Protein AF-A0A371FVZ0-F1 (afdb_monomer_lite)

Secondary structure (DSSP, 8-state):
----TTTHHHHHHHHHHTTS-GGGSSS--TTS-HHHHHHHHHHHHHHHHHTS-HHHHHHHTT--SHHHHHHHHHHHHHHHT-

Foldseek 3Di:
DDDPPPPVVVVVVVVVVVVPLCLQPPDDDPVDDPVRSLVSLQVLLVVVLVVDDPVLNVVQVPPSRNNVSVVSVVVVVVVVVD

Sequence (82 aa):
MQDQGLGSDRLLERTNQKMHLPVFDAQNPEFMSNEEWDFEHQQVCGFIQLSMDDNVYNHIACEIHAMTLWEKIESLYASKCG

Structure (mmCIF, N/CA/C/O backbone):
data_AF-A0A371FVZ0-F1
#
_entry.id   AF-A0A371FVZ0-F1
#
loop_
_atom_site.group_PDB
_atom_site.id
_atom_site.type_symbol
_atom_site.label_atom_id
_atom_site.label_alt_id
_atom_site.label_comp_id
_atom_site.label_asym_id
_atom_site.label_entity_id
_atom_site.label_seq_id
_atom_site.pdbx_PDB_ins_code
_atom_site.Cartn_x
_atom_site.Cartn_y
_atom_site.Cartn_z
_atom_site.occupancy
_atom_site.B_iso_or_equiv
_atom_site.auth_seq_id
_atom_site.auth_comp_id
_atom_site.auth_asym_id
_atom_site.auth_atom_id
_atom_site.pdbx_PDB_model_num
ATOM 1 N N . MET A 1 1 ? -46.606 -2.046 18.687 1.00 42.31 1 MET A N 1
ATOM 2 C CA . MET A 1 1 ? -45.771 -2.807 17.736 1.00 42.31 1 MET A CA 1
ATOM 3 C C . MET A 1 1 ? -44.466 -2.049 17.607 1.00 42.31 1 MET A C 1
ATOM 5 O O . MET A 1 1 ? -44.498 -0.915 17.156 1.00 42.31 1 MET A O 1
ATOM 9 N N . GLN A 1 2 ? -43.377 -2.591 18.151 1.00 43.06 2 GLN A N 1
ATOM 10 C CA . GLN A 1 2 ? -42.047 -1.989 18.042 1.00 43.06 2 GLN A CA 1
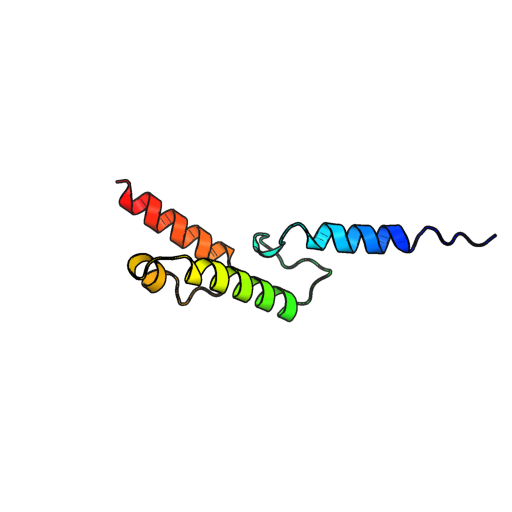ATOM 11 C C . GLN A 1 2 ? -41.384 -2.575 16.798 1.00 43.06 2 GLN A C 1
ATOM 13 O O . GLN A 1 2 ? -41.279 -3.794 16.674 1.00 43.06 2 GLN A O 1
ATOM 18 N N . ASP A 1 3 ? -41.036 -1.692 15.868 1.00 49.56 3 ASP A N 1
ATOM 19 C CA . ASP A 1 3 ? -40.304 -1.991 14.645 1.00 49.56 3 ASP A CA 1
ATOM 20 C C . ASP A 1 3 ? -38.893 -2.499 14.990 1.00 49.56 3 ASP A C 1
ATOM 22 O O . ASP A 1 3 ? -38.123 -1.808 15.656 1.00 49.56 3 ASP A O 1
ATOM 26 N N . GLN A 1 4 ? -38.581 -3.733 14.585 1.00 53.72 4 GLN A N 1
ATOM 27 C CA . GLN A 1 4 ? -37.263 -4.361 14.751 1.00 53.72 4 GLN A CA 1
ATOM 28 C C . GLN A 1 4 ? -36.436 -4.343 13.446 1.00 53.72 4 GLN A C 1
ATOM 30 O O . GLN A 1 4 ? -35.378 -4.964 13.391 1.00 53.72 4 GLN A O 1
ATOM 35 N N . GLY A 1 5 ? -36.873 -3.630 12.397 1.00 55.16 5 GLY A N 1
ATOM 36 C CA . GLY A 1 5 ? -36.232 -3.667 11.074 1.00 55.16 5 GLY A CA 1
ATOM 37 C C . GLY A 1 5 ? -34.907 -2.901 10.941 1.00 55.16 5 GLY A C 1
ATOM 38 O O . GLY A 1 5 ? -34.085 -3.235 10.096 1.00 55.16 5 GLY A O 1
ATOM 39 N N . LEU A 1 6 ? -34.637 -1.911 11.798 1.00 56.22 6 LEU A N 1
ATOM 40 C CA . LEU A 1 6 ? -33.521 -0.961 11.618 1.00 56.22 6 LEU A CA 1
ATOM 41 C C . LEU A 1 6 ? -32.114 -1.468 12.022 1.00 56.22 6 LEU A C 1
ATOM 43 O O . LEU A 1 6 ? -31.135 -0.713 11.959 1.00 56.22 6 LEU A O 1
ATOM 47 N N . GLY A 1 7 ? -31.997 -2.694 12.539 1.00 61.22 7 GLY A N 1
ATOM 48 C CA . GLY A 1 7 ? -30.723 -3.272 12.996 1.00 61.22 7 GLY A CA 1
ATOM 49 C C . GLY A 1 7 ? -29.976 -4.035 11.901 1.00 61.22 7 GLY A C 1
ATOM 50 O O . GLY A 1 7 ? -28.752 -3.949 11.809 1.00 61.22 7 GLY A O 1
ATOM 51 N N . SER A 1 8 ? -30.721 -4.746 11.055 1.00 56.03 8 SER A N 1
ATOM 52 C CA . SER A 1 8 ? -30.174 -5.612 10.011 1.00 56.03 8 SER A CA 1
ATOM 53 C C . SER A 1 8 ? -29.599 -4.817 8.843 1.00 56.03 8 SER A C 1
ATOM 55 O O . SER A 1 8 ? -28.506 -5.148 8.401 1.00 56.03 8 SER A O 1
ATOM 57 N N . ASP A 1 9 ? -30.246 -3.725 8.425 1.00 64.00 9 ASP A N 1
ATOM 58 C CA . ASP A 1 9 ? -29.740 -2.850 7.353 1.00 64.00 9 ASP A CA 1
ATOM 59 C C . ASP A 1 9 ? -28.396 -2.205 7.715 1.00 64.00 9 ASP A C 1
ATOM 61 O O . ASP A 1 9 ? -27.468 -2.216 6.915 1.00 64.00 9 ASP A O 1
ATOM 65 N N . ARG A 1 10 ? -28.223 -1.739 8.961 1.00 62.12 10 ARG A N 1
ATOM 66 C CA . ARG A 1 10 ? -26.939 -1.179 9.430 1.00 62.12 10 ARG A CA 1
ATOM 67 C C . ARG A 1 10 ? -25.817 -2.212 9.509 1.00 62.12 10 ARG A C 1
ATOM 69 O O . ARG A 1 10 ? -24.654 -1.868 9.311 1.00 62.12 10 ARG A O 1
ATOM 76 N N . LEU A 1 11 ? -26.141 -3.464 9.828 1.00 61.25 11 LEU A N 1
ATOM 77 C CA . LEU A 1 11 ? -25.171 -4.560 9.803 1.00 61.25 11 LEU A CA 1
ATOM 78 C C . LEU A 1 11 ? -24.825 -4.958 8.365 1.00 61.25 11 LEU A C 1
ATOM 80 O O . LEU A 1 11 ? -23.652 -5.176 8.077 1.00 61.25 11 LEU A O 1
ATOM 84 N N . LEU A 1 12 ? -25.819 -4.995 7.474 1.00 61.75 12 LEU A N 1
ATOM 85 C CA . LEU A 1 12 ? -25.645 -5.329 6.062 1.00 61.75 12 LEU A CA 1
ATOM 86 C C . LEU A 1 12 ? -24.828 -4.261 5.317 1.00 61.75 12 LEU A C 1
ATOM 88 O O . LEU A 1 12 ? -23.955 -4.601 4.516 1.00 61.75 12 LEU A O 1
ATOM 92 N N . GLU A 1 13 ? -25.058 -2.978 5.614 1.00 61.81 13 GLU A N 1
ATOM 93 C CA . GLU A 1 13 ? -24.241 -1.872 5.104 1.00 61.81 13 GLU A CA 1
ATOM 94 C C . GLU A 1 13 ? -22.806 -1.934 5.634 1.00 61.81 13 GLU A C 1
ATOM 96 O O . GLU A 1 13 ? -21.867 -1.835 4.846 1.00 61.81 13 GLU A O 1
ATOM 101 N N . ARG A 1 14 ? -22.611 -2.209 6.934 1.00 62.72 14 ARG A N 1
ATOM 102 C CA . ARG A 1 14 ? -21.269 -2.439 7.502 1.00 62.72 14 ARG A CA 1
ATOM 103 C C . ARG A 1 14 ? -20.542 -3.601 6.831 1.00 62.72 14 ARG A C 1
ATOM 105 O O . ARG A 1 14 ? -19.331 -3.534 6.649 1.00 62.72 14 ARG A O 1
ATOM 112 N N . THR A 1 15 ? -21.243 -4.679 6.477 1.00 58.62 15 THR A N 1
ATOM 113 C CA . THR A 1 15 ? -20.623 -5.809 5.769 1.00 58.62 15 THR A CA 1
ATOM 114 C C . THR A 1 15 ? -20.326 -5.499 4.305 1.00 58.62 15 THR A C 1
ATOM 116 O O . THR A 1 15 ? -19.279 -5.912 3.823 1.00 58.62 15 THR A O 1
ATOM 119 N N . ASN A 1 16 ? -21.180 -4.734 3.614 1.00 60.31 16 ASN A N 1
ATOM 120 C CA . ASN A 1 16 ? -20.926 -4.307 2.232 1.00 60.31 16 ASN A CA 1
ATOM 121 C C . ASN A 1 16 ? -19.745 -3.330 2.135 1.00 60.31 16 ASN A C 1
ATOM 123 O O . ASN A 1 16 ? -18.936 -3.448 1.220 1.00 60.31 16 ASN A O 1
ATOM 127 N N . GLN A 1 17 ? -19.584 -2.425 3.106 1.00 59.25 17 GLN A N 1
ATOM 128 C CA . GLN A 1 17 ? -18.422 -1.528 3.180 1.00 59.25 17 GLN A CA 1
ATOM 129 C C . GLN A 1 17 ? -17.099 -2.278 3.387 1.00 59.25 17 GLN A C 1
ATOM 131 O O . GLN A 1 17 ? -16.067 -1.815 2.925 1.00 59.25 17 GLN A O 1
ATOM 136 N N . LYS A 1 18 ? -17.118 -3.458 4.019 1.00 58.38 18 LYS A N 1
ATOM 137 C CA . LYS A 1 18 ? -15.924 -4.308 4.170 1.00 58.38 18 LYS A CA 1
ATOM 138 C C . LYS A 1 18 ? -15.540 -5.077 2.899 1.00 58.38 18 LYS A C 1
ATOM 140 O O . LYS A 1 18 ? -14.466 -5.667 2.869 1.00 58.38 18 LYS A O 1
ATOM 145 N N . MET A 1 19 ? -16.403 -5.123 1.878 1.00 57.06 19 MET A N 1
ATOM 146 C CA . MET A 1 19 ? -16.138 -5.868 0.634 1.00 57.06 19 MET A CA 1
ATOM 147 C C . MET A 1 19 ? -15.396 -5.038 -0.420 1.00 57.06 19 MET A C 1
ATOM 149 O O . MET A 1 19 ? -14.688 -5.610 -1.247 1.00 57.06 19 MET A O 1
ATOM 153 N N . HIS A 1 20 ? -15.507 -3.709 -0.380 1.00 60.50 20 HIS A N 1
ATOM 154 C CA . HIS A 1 20 ? -14.559 -2.827 -1.055 1.00 60.50 20 HIS A CA 1
ATOM 155 C C . HIS A 1 20 ? -13.392 -2.611 -0.098 1.00 60.50 20 HIS A C 1
ATOM 157 O O . HIS A 1 20 ? -13.584 -1.980 0.931 1.00 60.50 20 HIS A O 1
ATOM 163 N N . LEU A 1 21 ? -12.215 -3.171 -0.402 1.00 63.25 21 LEU A N 1
ATOM 164 C CA . LEU A 1 21 ? -10.997 -2.925 0.375 1.00 63.25 21 LEU A CA 1
ATOM 165 C C . LEU A 1 21 ? -10.754 -1.411 0.406 1.00 63.25 21 LEU A C 1
ATOM 167 O O . LEU A 1 21 ? -10.367 -0.855 -0.625 1.00 63.25 21 LEU A O 1
ATOM 171 N N . PRO A 1 22 ? -10.964 -0.742 1.552 1.00 67.81 22 PRO A N 1
ATOM 172 C CA . PRO A 1 22 ? -10.850 0.704 1.614 1.00 67.81 22 PRO A CA 1
ATOM 173 C C . PRO A 1 22 ? -9.377 1.127 1.564 1.00 67.81 22 PRO A C 1
ATOM 175 O O . PRO A 1 22 ? -9.089 2.290 1.404 1.00 67.81 22 PRO A O 1
ATOM 178 N N . VAL A 1 23 ? -8.432 0.183 1.605 1.00 73.62 23 VAL A N 1
ATOM 179 C CA . VAL A 1 23 ? -6.971 0.371 1.605 1.00 73.62 23 VAL A CA 1
ATOM 180 C C . VAL A 1 23 ? -6.405 1.230 0.454 1.00 73.62 23 VAL A C 1
ATOM 182 O O . VAL A 1 23 ? -5.273 1.698 0.531 1.00 73.62 23 VAL A O 1
ATOM 185 N N . PHE A 1 24 ? -7.163 1.429 -0.627 1.00 73.75 24 PHE A N 1
ATOM 186 C CA . PHE A 1 24 ? -6.783 2.329 -1.725 1.00 73.75 24 PHE A CA 1
ATOM 187 C C . PHE A 1 24 ? -7.491 3.691 -1.667 1.00 73.75 24 PHE A C 1
ATOM 189 O O . PHE A 1 24 ? -7.270 4.542 -2.525 1.00 73.75 24 PHE A O 1
ATOM 196 N N . ASP A 1 25 ? -8.326 3.934 -0.664 1.00 80.81 25 ASP A N 1
ATOM 197 C CA . ASP A 1 25 ? -8.868 5.255 -0.391 1.00 80.81 25 ASP A CA 1
ATOM 198 C C . ASP A 1 25 ? -7.803 6.129 0.281 1.00 80.81 25 ASP A C 1
ATOM 200 O O . ASP A 1 25 ? -6.967 5.675 1.061 1.00 80.81 25 ASP A O 1
ATOM 204 N N . ALA A 1 26 ? -7.843 7.430 -0.007 1.00 76.69 26 ALA A N 1
ATOM 205 C CA . ALA A 1 26 ? -6.871 8.389 0.520 1.00 76.69 26 ALA A CA 1
ATOM 206 C C . ALA A 1 26 ? -7.009 8.645 2.034 1.00 76.69 26 ALA A C 1
ATOM 208 O O . ALA A 1 26 ? -6.169 9.326 2.621 1.00 76.69 26 ALA A O 1
ATOM 209 N N . GLN A 1 27 ? -8.097 8.184 2.652 1.00 81.81 27 GLN A N 1
ATOM 210 C CA . GLN A 1 27 ? -8.440 8.445 4.046 1.00 81.81 27 GLN A CA 1
ATOM 211 C C . GLN A 1 27 ? -8.983 7.169 4.687 1.00 81.81 27 GLN A C 1
ATOM 213 O O . GLN A 1 27 ? -9.801 6.475 4.083 1.00 81.81 27 GLN A O 1
ATOM 218 N N . ASN A 1 28 ? -8.580 6.921 5.934 1.00 84.00 28 ASN A N 1
ATOM 219 C CA . ASN A 1 28 ? -9.151 5.860 6.755 1.00 84.00 28 ASN A CA 1
ATOM 220 C C . ASN A 1 28 ? -10.669 6.096 6.950 1.00 84.00 28 ASN A C 1
ATOM 222 O O . ASN A 1 28 ? -11.057 7.200 7.354 1.00 84.00 28 ASN A O 1
ATOM 226 N N . PRO A 1 29 ? -11.541 5.106 6.685 1.00 83.81 29 PRO A N 1
ATOM 227 C CA . PRO A 1 29 ? -12.969 5.230 6.937 1.00 83.81 29 PRO A CA 1
ATOM 228 C C . PRO A 1 29 ? -13.307 5.454 8.415 1.00 83.81 29 PRO A C 1
ATOM 230 O O . PRO A 1 29 ? -12.732 4.837 9.305 1.00 83.81 29 PRO A O 1
ATOM 233 N N . GLU A 1 30 ? -14.352 6.242 8.684 1.00 82.75 30 GLU A N 1
ATOM 234 C CA . GLU A 1 30 ? -14.792 6.574 10.055 1.00 82.75 30 GLU A CA 1
ATOM 235 C C . GLU A 1 30 ? -15.173 5.355 10.918 1.00 82.75 30 GLU A C 1
ATOM 237 O O . GLU A 1 30 ? -15.247 5.448 12.143 1.00 82.75 30 GLU A O 1
ATOM 242 N N . PHE A 1 31 ? -15.460 4.213 10.292 1.00 82.00 31 PHE A N 1
ATOM 243 C CA . PHE A 1 31 ? -15.861 2.984 10.974 1.00 82.00 31 PHE A CA 1
ATOM 244 C C . PHE A 1 31 ? -14.692 2.057 11.337 1.00 82.00 31 PHE A C 1
ATOM 246 O O . PHE A 1 31 ? -14.945 1.007 11.930 1.00 82.00 31 PHE A O 1
ATOM 253 N N . MET A 1 32 ? -13.459 2.406 10.962 1.00 83.94 32 MET A N 1
ATOM 254 C CA . MET A 1 32 ? -12.259 1.594 11.160 1.00 83.94 32 MET A CA 1
ATOM 255 C C . MET A 1 32 ? -11.253 2.343 12.041 1.00 83.94 32 MET A C 1
ATOM 257 O O . MET A 1 32 ? -11.073 3.554 11.904 1.00 83.94 32 MET A O 1
ATOM 261 N N . SER A 1 33 ? -10.600 1.646 12.977 1.00 89.62 33 SER A N 1
ATOM 262 C CA . SER A 1 33 ? -9.532 2.278 13.761 1.00 89.62 33 SER A CA 1
ATOM 263 C C . SER A 1 33 ? -8.280 2.506 12.912 1.00 89.62 33 SER A C 1
ATOM 265 O O . SER A 1 33 ? -8.086 1.862 11.884 1.00 89.62 33 SER A O 1
ATOM 267 N N . ASN A 1 34 ? -7.397 3.407 13.347 1.00 89.75 34 ASN A N 1
ATOM 268 C CA . ASN A 1 34 ? -6.109 3.586 12.673 1.00 89.75 34 ASN A CA 1
ATOM 269 C C . ASN A 1 34 ? -5.251 2.313 12.741 1.00 89.75 34 ASN A C 1
ATOM 271 O O . ASN A 1 34 ? -4.579 2.000 11.768 1.00 89.75 34 ASN A O 1
ATOM 275 N N . GLU A 1 35 ? -5.295 1.548 13.841 1.00 91.75 35 GLU A N 1
ATOM 276 C CA . GLU A 1 35 ? -4.555 0.281 13.908 1.00 91.75 35 GLU A CA 1
ATOM 277 C C . GLU A 1 35 ? -5.114 -0.778 12.950 1.00 91.75 35 GLU A C 1
ATOM 279 O O . GLU A 1 35 ? -4.340 -1.494 12.320 1.00 91.75 35 GLU A O 1
ATOM 284 N N . GLU A 1 36 ? -6.443 -0.892 12.832 1.00 89.88 36 GLU A N 1
ATOM 285 C CA . GLU A 1 36 ? -7.080 -1.792 11.861 1.00 89.88 36 GLU A CA 1
ATOM 286 C C . GLU A 1 36 ? -6.721 -1.379 10.429 1.00 89.88 36 GLU A C 1
ATOM 288 O O . GLU A 1 36 ? -6.366 -2.222 9.610 1.00 89.88 36 GLU A O 1
ATOM 293 N N . TRP A 1 37 ? -6.735 -0.078 10.150 1.00 89.19 37 TRP A N 1
ATOM 294 C CA . TRP A 1 37 ? -6.353 0.486 8.861 1.00 89.19 37 TRP A CA 1
ATOM 295 C C . TRP A 1 37 ? -4.894 0.208 8.495 1.00 89.19 37 TRP A C 1
ATOM 297 O O . TRP A 1 37 ? -4.616 -0.269 7.392 1.00 89.19 37 TRP A O 1
ATOM 307 N N . ASP A 1 38 ? -3.966 0.449 9.423 1.00 90.44 38 ASP A N 1
ATOM 308 C CA . ASP A 1 38 ? -2.540 0.170 9.243 1.00 90.44 38 ASP A CA 1
ATOM 309 C C . ASP A 1 38 ? -2.291 -1.329 9.035 1.00 90.44 38 ASP A C 1
ATOM 311 O O . ASP A 1 38 ? -1.466 -1.721 8.205 1.00 90.44 38 ASP A O 1
ATOM 315 N N . PHE A 1 39 ? -3.027 -2.182 9.752 1.00 89.81 39 PHE A N 1
ATOM 316 C CA . PHE A 1 39 ? -2.954 -3.629 9.581 1.00 89.81 39 PHE A CA 1
ATOM 317 C C . PHE A 1 39 ? -3.415 -4.063 8.183 1.00 89.81 39 PHE A C 1
ATOM 319 O O . PHE A 1 39 ? -2.722 -4.843 7.532 1.00 89.81 39 PHE A O 1
ATOM 326 N N . GLU A 1 40 ? -4.532 -3.533 7.677 1.00 89.75 40 GLU A N 1
ATOM 327 C CA . GLU A 1 40 ? -4.997 -3.821 6.312 1.00 89.75 40 GLU A CA 1
ATOM 328 C C . GLU A 1 40 ? -3.975 -3.357 5.256 1.00 89.75 40 GLU A C 1
ATOM 330 O O . GLU A 1 40 ? -3.691 -4.089 4.302 1.00 89.75 40 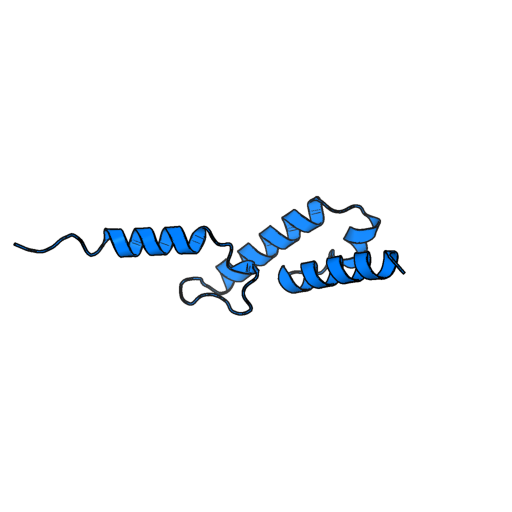GLU A O 1
ATOM 335 N N . HIS A 1 41 ? -3.346 -2.189 5.449 1.00 91.50 41 HIS A N 1
ATOM 336 C CA . HIS A 1 41 ? -2.270 -1.705 4.571 1.00 91.50 41 HIS A CA 1
ATOM 337 C C . HIS A 1 41 ? -1.084 -2.666 4.550 1.00 91.50 41 HIS A C 1
ATOM 339 O O . HIS A 1 41 ? -0.613 -3.040 3.475 1.00 91.50 41 HIS A O 1
ATOM 345 N N . GLN A 1 42 ? -0.635 -3.115 5.722 1.00 91.06 42 GLN A N 1
ATOM 346 C CA . GLN A 1 42 ? 0.452 -4.085 5.841 1.00 91.06 42 GLN A CA 1
ATOM 347 C C . GLN A 1 42 ? 0.102 -5.426 5.190 1.00 91.06 42 GLN A C 1
ATOM 349 O O . GLN A 1 42 ? 0.946 -6.006 4.507 1.00 91.06 42 GLN A O 1
ATOM 354 N N . GLN A 1 43 ? -1.133 -5.906 5.353 1.00 91.25 43 GLN A N 1
ATOM 355 C CA . GLN A 1 43 ? -1.603 -7.151 4.744 1.00 91.25 43 GLN A CA 1
ATOM 356 C C . GLN A 1 43 ? -1.584 -7.070 3.215 1.00 91.25 43 GLN A C 1
ATOM 358 O O . GLN A 1 43 ? -1.071 -7.976 2.555 1.00 91.25 43 GLN A O 1
ATOM 363 N N . VAL A 1 44 ? -2.088 -5.974 2.642 1.00 90.69 44 VAL A N 1
ATOM 364 C CA . VAL A 1 44 ? -2.081 -5.773 1.188 1.00 90.69 44 VAL A CA 1
ATOM 365 C C . VAL A 1 44 ? -0.662 -5.563 0.660 1.00 90.69 44 VAL A C 1
ATOM 367 O O . VAL A 1 44 ? -0.296 -6.192 -0.334 1.00 90.69 44 VAL A O 1
ATOM 370 N N . CYS A 1 45 ? 0.173 -4.774 1.343 1.00 92.25 45 CYS A N 1
ATOM 371 C CA . CYS A 1 45 ? 1.588 -4.633 0.995 1.00 92.25 45 CYS A CA 1
ATOM 372 C C . CYS A 1 45 ? 2.305 -5.985 1.000 1.00 92.25 45 CYS A C 1
ATOM 374 O O . CYS A 1 45 ? 2.954 -6.327 0.014 1.00 92.25 45 CYS A O 1
ATOM 376 N N . GLY A 1 46 ? 2.144 -6.778 2.062 1.00 92.75 46 GLY A N 1
ATOM 377 C CA . GLY A 1 46 ? 2.742 -8.106 2.173 1.00 92.75 46 GLY A CA 1
ATOM 378 C C . GLY A 1 46 ? 2.268 -9.044 1.064 1.00 92.75 46 GLY A C 1
ATOM 379 O O . GLY A 1 46 ? 3.083 -9.723 0.443 1.00 92.75 46 GLY A O 1
ATOM 380 N N . PHE A 1 47 ? 0.972 -9.038 0.743 1.00 91.38 47 PHE A N 1
ATOM 381 C CA . PHE A 1 47 ? 0.425 -9.836 -0.356 1.00 91.38 47 PHE A CA 1
ATOM 382 C C . PHE A 1 47 ? 1.031 -9.458 -1.716 1.00 91.38 47 PHE A C 1
ATOM 384 O O . PHE A 1 47 ? 1.423 -10.336 -2.491 1.00 91.38 47 PHE A O 1
ATOM 391 N N . ILE A 1 48 ? 1.145 -8.157 -2.002 1.00 90.81 48 ILE A N 1
ATOM 392 C CA . ILE A 1 48 ? 1.739 -7.686 -3.255 1.00 90.81 48 ILE A CA 1
ATOM 393 C C . ILE A 1 48 ? 3.229 -8.031 -3.290 1.00 90.81 48 ILE A C 1
ATOM 395 O O . ILE A 1 48 ? 3.690 -8.604 -4.271 1.00 90.81 48 ILE A O 1
ATOM 399 N N . GLN A 1 49 ? 3.969 -7.756 -2.216 1.00 92.88 49 GLN A N 1
ATOM 400 C CA . GLN A 1 49 ? 5.398 -8.056 -2.100 1.00 92.88 49 GLN A CA 1
ATOM 401 C C . GLN A 1 49 ? 5.707 -9.543 -2.308 1.00 92.88 49 GLN A C 1
ATOM 403 O O . GLN A 1 49 ? 6.653 -9.864 -3.020 1.00 92.88 49 GLN A O 1
ATOM 408 N N . LEU A 1 50 ? 4.889 -10.445 -1.753 1.00 92.94 50 LEU A N 1
ATOM 409 C CA . LEU A 1 50 ? 5.021 -11.895 -1.949 1.00 92.94 50 LEU A CA 1
ATOM 410 C C . LEU A 1 50 ? 4.822 -12.339 -3.404 1.00 92.94 50 LEU A C 1
ATOM 412 O O . LEU A 1 50 ? 5.274 -13.417 -3.781 1.00 92.94 50 LEU A O 1
ATOM 416 N N . SER A 1 51 ? 4.127 -11.534 -4.205 1.00 89.38 51 SER A N 1
ATOM 417 C CA . SER A 1 51 ? 3.808 -11.845 -5.599 1.00 89.38 51 SER A CA 1
ATOM 418 C C . SER A 1 51 ? 4.842 -11.296 -6.589 1.00 89.38 51 SER A C 1
ATOM 420 O O . SER A 1 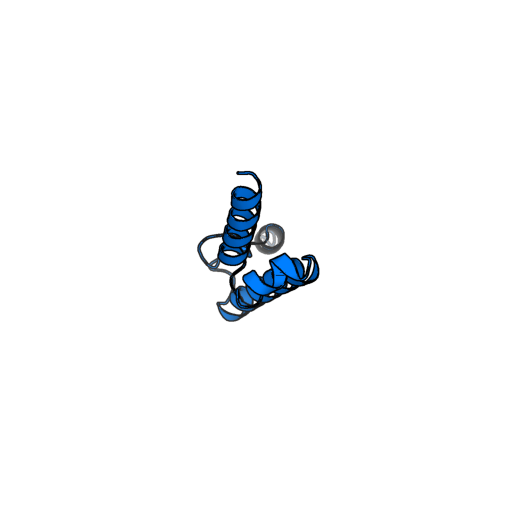51 ? 4.720 -11.549 -7.786 1.00 89.38 51 SER A O 1
ATOM 422 N N . MET A 1 52 ? 5.828 -10.523 -6.119 1.00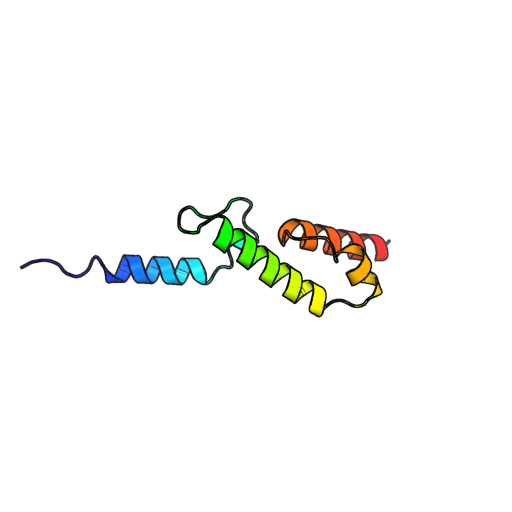 90.56 52 MET A N 1
ATOM 423 C CA . MET A 1 52 ? 6.802 -9.836 -6.969 1.00 90.56 52 MET A CA 1
ATOM 424 C C . MET A 1 52 ? 8.134 -10.581 -7.034 1.00 90.56 52 MET A C 1
ATOM 426 O O . MET A 1 52 ? 8.607 -11.131 -6.043 1.00 90.56 52 MET A O 1
ATOM 430 N N . ASP A 1 53 ? 8.777 -10.523 -8.199 1.00 92.19 53 ASP A N 1
ATOM 431 C CA . ASP A 1 53 ? 10.151 -10.991 -8.378 1.00 92.19 53 ASP A CA 1
ATOM 432 C C . ASP A 1 53 ? 11.141 -10.147 -7.553 1.00 92.19 53 ASP A C 1
ATOM 434 O O . ASP A 1 53 ? 10.930 -8.948 -7.335 1.00 92.19 53 ASP A O 1
ATOM 438 N N . ASP A 1 54 ? 12.287 -10.734 -7.185 1.00 92.38 54 ASP A N 1
ATOM 439 C CA . ASP A 1 54 ? 13.344 -10.086 -6.385 1.00 92.38 54 ASP A CA 1
ATOM 440 C C . ASP A 1 54 ? 13.781 -8.718 -6.941 1.00 92.38 54 ASP A C 1
ATOM 442 O O . ASP A 1 54 ? 14.138 -7.799 -6.197 1.00 92.38 54 ASP A O 1
ATOM 446 N N . ASN A 1 55 ? 13.760 -8.565 -8.269 1.00 89.25 55 ASN A N 1
ATOM 447 C CA . ASN A 1 55 ? 14.159 -7.328 -8.935 1.00 89.25 55 ASN A CA 1
ATOM 448 C C . ASN A 1 55 ? 13.185 -6.166 -8.682 1.00 89.25 55 ASN A C 1
ATOM 450 O O . ASN A 1 55 ? 13.633 -5.028 -8.685 1.00 89.25 55 ASN A O 1
ATOM 454 N N . VAL A 1 56 ? 11.893 -6.426 -8.463 1.00 90.75 56 VAL A N 1
ATOM 455 C CA . VAL A 1 56 ? 10.878 -5.426 -8.101 1.00 90.75 56 VAL A CA 1
ATOM 456 C C . VAL A 1 56 ? 10.773 -5.339 -6.582 1.00 90.75 56 VAL A C 1
ATOM 458 O O . VAL A 1 56 ? 10.753 -4.232 -6.044 1.00 90.75 56 VAL A O 1
ATOM 461 N N . TYR A 1 57 ? 10.798 -6.481 -5.886 1.00 92.62 57 TYR A N 1
ATOM 462 C CA . TYR A 1 57 ? 10.706 -6.573 -4.428 1.00 92.62 57 TYR A CA 1
ATOM 463 C C . TYR A 1 57 ? 11.710 -5.653 -3.721 1.00 92.62 57 TYR A C 1
ATOM 465 O O . TYR A 1 57 ? 11.322 -4.859 -2.865 1.00 92.62 57 TYR A O 1
ATOM 473 N N . ASN A 1 58 ? 12.982 -5.665 -4.135 1.00 91.19 58 ASN A N 1
ATOM 474 C CA . ASN A 1 58 ? 14.027 -4.823 -3.536 1.00 91.19 58 ASN A CA 1
ATOM 475 C C . ASN A 1 58 ? 13.732 -3.314 -3.612 1.00 91.19 58 ASN A C 1
ATOM 477 O O . ASN A 1 58 ? 14.257 -2.542 -2.810 1.00 91.19 58 ASN A O 1
ATOM 481 N N . HIS A 1 5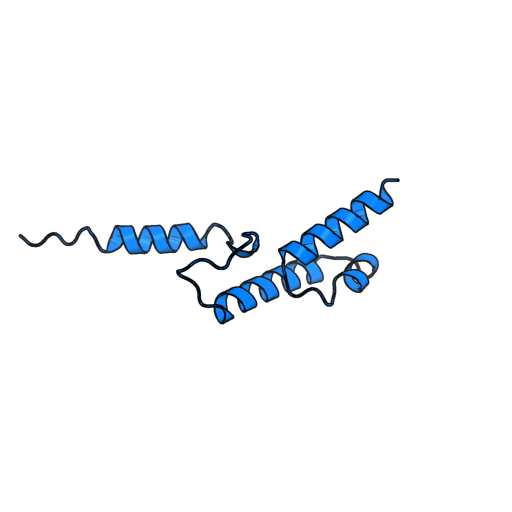9 ? 12.890 -2.878 -4.551 1.00 90.19 59 HIS A N 1
ATOM 482 C CA . HIS A 1 59 ? 12.475 -1.483 -4.660 1.00 90.19 59 HIS A CA 1
ATOM 483 C C . HIS A 1 59 ? 11.250 -1.148 -3.804 1.00 90.19 59 HIS A C 1
ATOM 485 O O . HIS A 1 59 ? 11.058 0.026 -3.492 1.00 90.19 59 HIS A O 1
ATOM 491 N N . ILE A 1 60 ? 10.438 -2.131 -3.405 1.00 92.44 60 ILE A N 1
ATOM 492 C CA . ILE A 1 60 ? 9.153 -1.919 -2.713 1.00 92.44 60 ILE A CA 1
ATOM 493 C C . ILE A 1 60 ? 9.103 -2.505 -1.290 1.00 92.44 60 ILE A C 1
ATOM 495 O O . ILE A 1 60 ? 8.108 -2.322 -0.596 1.00 92.44 60 ILE A O 1
ATOM 499 N N . ALA A 1 61 ? 10.156 -3.190 -0.832 1.00 90.88 61 ALA A N 1
ATOM 500 C CA . ALA A 1 61 ? 10.176 -3.928 0.438 1.00 90.88 61 ALA A CA 1
ATOM 501 C C . ALA A 1 61 ? 9.909 -3.064 1.687 1.00 90.88 61 ALA A C 1
ATOM 503 O O . ALA A 1 61 ? 9.390 -3.559 2.682 1.00 90.88 61 ALA A O 1
ATOM 504 N N . CYS A 1 62 ? 10.248 -1.773 1.642 1.00 91.81 62 CYS A N 1
ATOM 505 C CA . CYS A 1 62 ? 10.038 -0.848 2.760 1.00 91.81 62 CYS A CA 1
ATOM 506 C C . CYS A 1 62 ? 8.680 -0.131 2.720 1.00 91.81 62 CYS A C 1
ATOM 508 O O . CYS A 1 62 ? 8.385 0.641 3.631 1.00 91.81 62 CYS A O 1
ATOM 510 N N . GLU A 1 63 ? 7.882 -0.325 1.669 1.00 92.50 63 GLU A N 1
ATOM 511 C CA . GLU A 1 63 ? 6.602 0.367 1.542 1.00 92.50 63 GLU A CA 1
ATOM 512 C C . GLU A 1 63 ? 5.554 -0.302 2.433 1.00 92.50 63 GLU A C 1
ATOM 514 O O . GLU A 1 63 ? 5.229 -1.479 2.281 1.00 92.50 63 GLU A O 1
ATOM 519 N N . ILE A 1 64 ? 5.015 0.478 3.365 1.00 88.75 64 ILE A N 1
ATOM 520 C CA . ILE A 1 64 ? 3.998 0.036 4.328 1.00 88.75 64 ILE A CA 1
ATOM 521 C C . ILE A 1 64 ? 2.590 0.496 3.950 1.00 88.75 64 ILE A C 1
ATOM 523 O O . ILE A 1 64 ? 1.631 0.063 4.575 1.00 88.75 64 ILE A O 1
ATOM 527 N N . HIS A 1 65 ? 2.469 1.363 2.938 1.00 89.00 65 HIS A N 1
ATOM 528 C CA . HIS A 1 65 ? 1.199 1.899 2.463 1.00 89.00 65 HIS A CA 1
ATOM 529 C C . HIS A 1 65 ? 0.903 1.396 1.046 1.00 89.00 65 HIS A C 1
ATOM 531 O O . HIS A 1 65 ? 1.679 1.638 0.119 1.00 89.00 65 HIS A O 1
ATOM 537 N N . ALA A 1 66 ? -0.236 0.722 0.876 1.00 89.12 66 ALA A N 1
ATOM 538 C CA . ALA A 1 66 ? -0.623 0.041 -0.355 1.00 89.12 66 ALA A CA 1
ATOM 539 C C . ALA A 1 66 ? -0.672 0.968 -1.579 1.00 89.12 66 ALA A C 1
ATOM 541 O O . ALA A 1 66 ? -0.169 0.592 -2.635 1.00 89.12 66 ALA A O 1
ATOM 542 N N . MET A 1 67 ? -1.211 2.188 -1.436 1.00 89.69 67 MET A N 1
ATOM 543 C CA . MET A 1 67 ? -1.232 3.165 -2.536 1.00 89.69 67 MET A CA 1
ATOM 544 C C . MET A 1 67 ? 0.181 3.540 -3.008 1.00 89.69 67 MET A C 1
ATOM 546 O O . MET A 1 67 ? 0.492 3.404 -4.186 1.00 89.69 67 MET A O 1
ATOM 550 N N . THR A 1 68 ? 1.067 3.937 -2.090 1.00 90.62 68 THR A N 1
ATOM 551 C CA . THR A 1 68 ? 2.458 4.295 -2.412 1.00 90.62 68 THR A CA 1
ATOM 552 C C . THR A 1 68 ? 3.205 3.128 -3.051 1.00 90.62 68 THR A C 1
ATOM 554 O O . THR A 1 68 ? 3.950 3.305 -4.015 1.00 90.62 68 THR A O 1
ATOM 557 N N . LEU A 1 69 ? 2.989 1.915 -2.536 1.00 93.38 69 LEU A N 1
ATOM 558 C CA . LEU A 1 69 ? 3.549 0.700 -3.112 1.00 93.38 69 LEU A CA 1
ATOM 559 C C . LEU A 1 69 ? 3.049 0.486 -4.550 1.00 93.38 69 LEU A C 1
ATOM 561 O O . LEU A 1 69 ? 3.859 0.199 -5.432 1.00 93.38 69 LEU A O 1
ATOM 565 N N . TRP A 1 70 ? 1.749 0.664 -4.799 1.00 92.12 70 TRP A N 1
ATOM 566 C CA . TRP A 1 70 ? 1.147 0.528 -6.126 1.00 92.12 70 TRP A CA 1
ATOM 567 C C . TRP A 1 70 ? 1.704 1.549 -7.126 1.00 92.12 70 TRP A C 1
ATOM 569 O O . TRP A 1 70 ? 2.196 1.159 -8.183 1.00 92.12 70 TRP A O 1
ATOM 579 N N . GLU A 1 71 ? 1.733 2.834 -6.767 1.00 91.69 71 GLU A N 1
ATOM 580 C CA . GLU A 1 71 ? 2.289 3.904 -7.612 1.00 91.69 71 GLU A CA 1
ATOM 581 C C . GLU A 1 71 ? 3.757 3.635 -7.983 1.00 91.69 71 GLU A C 1
ATOM 583 O O . GLU A 1 71 ? 4.199 3.866 -9.114 1.00 91.69 71 GLU A O 1
ATOM 588 N N . LYS A 1 72 ? 4.537 3.100 -7.038 1.00 92.81 72 LYS A N 1
ATOM 589 C CA . LYS A 1 72 ? 5.939 2.744 -7.266 1.00 92.81 72 LYS A CA 1
ATOM 590 C C . LYS A 1 72 ? 6.080 1.582 -8.245 1.00 92.81 72 LYS A C 1
ATOM 592 O O . LYS A 1 72 ? 6.961 1.622 -9.105 1.00 92.81 72 LYS A O 1
ATOM 597 N N . ILE A 1 73 ? 5.212 0.576 -8.146 1.00 92.50 73 ILE A N 1
ATOM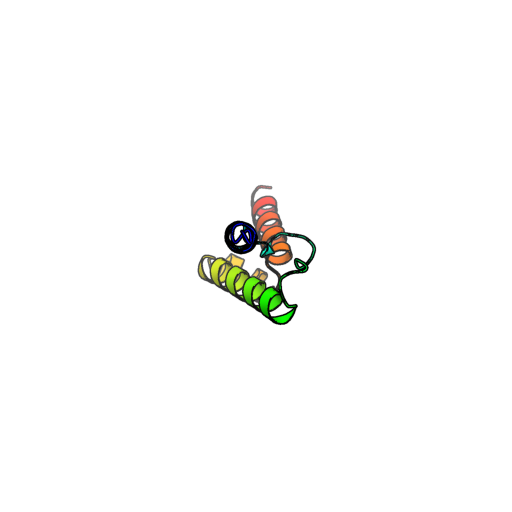 598 C CA . ILE A 1 73 ? 5.146 -0.531 -9.107 1.00 92.50 73 ILE A CA 1
ATOM 599 C C . ILE A 1 73 ? 4.795 0.003 -10.498 1.00 92.50 73 ILE A C 1
ATOM 601 O O . ILE A 1 73 ? 5.515 -0.292 -11.453 1.00 92.50 73 ILE A O 1
ATOM 605 N N . GLU A 1 74 ? 3.754 0.831 -10.620 1.00 92.38 74 GLU A N 1
ATOM 606 C CA . GLU A 1 74 ? 3.361 1.436 -11.899 1.00 92.38 74 GLU A CA 1
ATOM 607 C C . GLU A 1 74 ? 4.517 2.214 -12.537 1.00 92.38 74 GLU A C 1
ATOM 609 O O . GLU A 1 74 ? 4.825 2.017 -13.713 1.00 92.38 74 GLU A O 1
ATOM 614 N N . SER A 1 75 ? 5.221 3.033 -11.750 1.00 92.38 75 SER A N 1
ATOM 615 C CA . SER A 1 75 ? 6.382 3.802 -12.208 1.00 92.38 75 SER A CA 1
ATOM 616 C C . SER A 1 75 ? 7.529 2.911 -12.702 1.00 92.38 75 SER A C 1
ATOM 618 O O . SER A 1 75 ? 8.114 3.170 -13.758 1.00 92.38 75 SER A O 1
ATOM 620 N N . LEU A 1 76 ? 7.833 1.817 -11.992 1.00 90.50 76 LEU A N 1
ATOM 621 C CA . LEU A 1 76 ? 8.868 0.861 -12.400 1.00 90.50 76 LEU A CA 1
ATOM 622 C C . LEU A 1 76 ? 8.538 0.192 -13.740 1.00 90.50 76 LEU A C 1
ATOM 624 O O . LEU A 1 76 ? 9.426 0.041 -14.583 1.00 90.50 76 LEU A O 1
ATOM 628 N N . TYR A 1 77 ? 7.278 -0.192 -13.954 1.00 88.38 77 TYR A N 1
ATOM 629 C CA . TYR A 1 77 ? 6.855 -0.804 -15.213 1.00 88.38 77 TYR A CA 1
ATOM 630 C C . TYR A 1 77 ? 6.763 0.211 -16.355 1.00 88.38 77 TYR A C 1
ATOM 632 O O . TYR A 1 77 ? 7.219 -0.090 -17.456 1.00 88.38 77 TYR A O 1
ATOM 640 N N . ALA A 1 78 ? 6.281 1.429 -16.098 1.00 90.94 78 ALA A N 1
ATOM 641 C CA . ALA A 1 78 ? 6.270 2.505 -17.088 1.00 90.94 78 ALA A CA 1
ATOM 642 C C . ALA A 1 78 ? 7.693 2.881 -17.542 1.00 90.94 78 ALA A C 1
ATOM 644 O O . ALA A 1 78 ? 7.932 3.074 -18.731 1.00 90.94 78 ALA A O 1
ATOM 645 N N . SER A 1 79 ? 8.652 2.912 -16.611 1.00 85.19 79 SER A N 1
ATOM 646 C CA . SER A 1 79 ? 10.067 3.199 -16.881 1.00 85.19 79 SER A CA 1
ATOM 647 C C . SER A 1 79 ? 10.751 2.124 -17.740 1.00 85.19 79 SER A C 1
ATOM 649 O O . SER A 1 79 ? 11.600 2.442 -18.570 1.00 85.19 79 SER A O 1
ATOM 651 N N . LYS A 1 80 ? 10.358 0.848 -17.605 1.00 69.31 80 LYS A N 1
ATOM 652 C CA . LYS A 1 80 ? 10.875 -0.254 -18.443 1.00 69.31 80 LYS A CA 1
ATOM 653 C C . LYS A 1 80 ? 10.266 -0.313 -19.849 1.00 69.31 80 LYS A C 1
ATOM 655 O O . LYS A 1 80 ? 10.790 -1.042 -20.687 1.00 69.31 80 LYS A O 1
ATOM 660 N N . CYS A 1 81 ? 9.185 0.420 -20.108 1.00 59.38 81 CYS A N 1
ATOM 661 C CA . CYS A 1 81 ? 8.545 0.511 -21.423 1.00 59.38 81 CYS A CA 1
ATOM 662 C C . CYS A 1 81 ? 9.044 1.696 -22.280 1.00 59.38 81 CYS A C 1
ATOM 664 O O . CYS A 1 81 ? 8.409 1.998 -23.292 1.00 59.38 81 CYS A O 1
ATOM 666 N N . GLY A 1 82 ? 10.139 2.358 -21.881 1.00 45.56 82 GLY A N 1
ATOM 667 C CA . GLY A 1 82 ? 10.800 3.437 -22.633 1.00 45.56 82 GLY A CA 1
ATOM 668 C C . GLY A 1 82 ? 11.763 2.953 -23.711 1.00 45.56 82 GLY A C 1
ATOM 669 O O . GLY A 1 82 ? 12.509 1.984 -23.446 1.00 45.56 82 GLY A O 1
#

Organism: Mucuna pruriens (NCBI:txid157652)

Radius of gyration: 17.99 Å; chains: 1; bounding box: 60×20×41 Å

pLDDT: mean 79.6, std 15.25, range [42.31, 93.38]